Protein AF-A0A8D8FDJ6-F1 (afdb_monomer)

Organism: Culex pipiens (NCBI:txid7175)

Secondary structure (DSSP, 8-state):
--EEEEEEEETTTTEEEEEEEE-SSS-EEEEEE---TT------EEEEE----TTHHHHHHHHHHHHHHHTT-S-GGG--GGGGGGGTTS-HHHHHHHHHHHHHHHHHHHHHHHHHHT-HHHHHHHHHHHHHHHHHTS----HHHHHHHHHHHTSTT------BSSSSEEE-

InterPro domains:
  IPR013750 GHMP kinase, C-terminal domain [PF08544] (112-171)
  IPR036554 GHMP kinase, C-terminal domain superfamily [G3DSA:3.30.70.890] (35-172)
  IPR036554 GHMP kinase, C-terminal domain superfamily [SSF55060] (39-172)

Foldseek 3Di:
DFWDWDWDQDPVVRFIWTWTFDPPVHTDTDTDTQPQVPDDDDKAFLPDDDPPPVPQVVVLVVLQVVLCVLLVHPDLVPDEPVSLVSCVVPDVLSSLSSVLRNVLRVLNVVLVVCSVVVVLLSVQVSQQVNQCSCVPRVVQADDSQVVVQVVQVPDPPRSHHHDDDRGPGTID

Solvent-accessible surface area (backbone atoms only — not comparable to full-atom values): 9531 Å² total; per-residue (Å²): 100,47,46,44,80,43,84,41,76,39,81,89,77,72,44,48,28,39,32,39,37,35,52,75,95,50,88,42,75,45,76,41,75,62,85,48,89,98,60,82,89,76,78,48,69,58,82,40,73,54,77,75,53,86,55,57,68,58,48,53,53,50,40,42,51,51,35,33,54,61,51,72,47,96,48,73,54,78,49,50,82,73,46,53,61,59,40,68,90,52,63,66,68,32,44,28,34,43,50,30,55,47,50,46,33,51,44,39,52,53,34,53,51,23,53,76,70,65,35,56,59,59,30,12,50,42,33,36,52,47,31,51,32,35,44,75,31,54,63,33,55,37,72,63,47,49,50,54,36,58,64,42,62,76,37,90,91,50,54,49,46,31,72,48,84,92,42,41,31,46,30,53

pLDDT: mean 86.66, std 12.51, range [48.91, 98.06]

Structure (mmCIF, N/CA/C/O backbone):
data_AF-A0A8D8FDJ6-F1
#
_entry.id   AF-A0A8D8FDJ6-F1
#
loop_
_atom_site.group_PDB
_atom_site.id
_atom_site.type_symbol
_atom_site.label_atom_id
_atom_site.label_alt_id
_atom_site.label_comp_id
_atom_site.label_asym_id
_atom_site.label_entity_id
_atom_site.label_seq_id
_atom_site.pdbx_PDB_ins_code
_atom_site.Cartn_x
_atom_site.Cartn_y
_atom_site.Cartn_z
_atom_site.occupancy
_atom_site.B_iso_or_equiv
_atom_site.auth_seq_id
_atom_site.auth_comp_id
_atom_site.auth_asym_id
_atom_site.auth_atom_id
_atom_site.pdbx_PDB_model_num
ATOM 1 N N . ASP A 1 1 ? 6.270 14.021 -4.953 1.00 48.91 1 ASP A N 1
ATOM 2 C CA . ASP A 1 1 ? 6.710 13.848 -3.550 1.00 48.91 1 ASP A CA 1
ATOM 3 C C . ASP A 1 1 ? 6.428 12.435 -3.069 1.00 48.91 1 ASP A C 1
ATOM 5 O O . ASP A 1 1 ? 5.448 11.853 -3.489 1.00 48.91 1 ASP A O 1
ATOM 9 N N . PHE A 1 2 ? 7.309 11.849 -2.260 1.00 53.72 2 PHE A N 1
ATOM 10 C CA . PHE A 1 2 ? 7.074 10.561 -1.591 1.00 53.72 2 PHE A CA 1
ATOM 11 C C . PHE A 1 2 ? 6.623 10.879 -0.177 1.00 53.72 2 PHE A C 1
ATOM 13 O O . PHE A 1 2 ? 7.332 11.622 0.519 1.00 53.72 2 PHE A O 1
ATOM 20 N N . GLN A 1 3 ? 5.484 10.326 0.212 1.00 59.66 3 GLN A N 1
ATOM 21 C CA . GLN A 1 3 ? 4.965 10.391 1.565 1.00 59.66 3 GLN A CA 1
ATOM 22 C C . GLN A 1 3 ? 4.945 8.982 2.147 1.00 59.66 3 GLN A C 1
ATOM 24 O O . GLN A 1 3 ? 4.661 8.019 1.443 1.00 59.66 3 GLN A O 1
ATOM 29 N N . LEU A 1 4 ? 5.302 8.870 3.420 1.00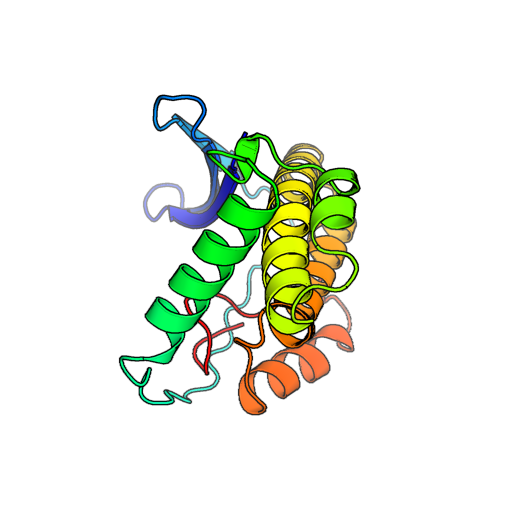 64.81 4 LEU A N 1
ATOM 30 C CA . LEU A 1 4 ? 5.134 7.664 4.218 1.00 64.81 4 LEU A CA 1
ATOM 31 C C . LEU A 1 4 ? 4.207 8.019 5.377 1.00 64.81 4 LEU A C 1
ATOM 33 O O . LEU A 1 4 ? 4.464 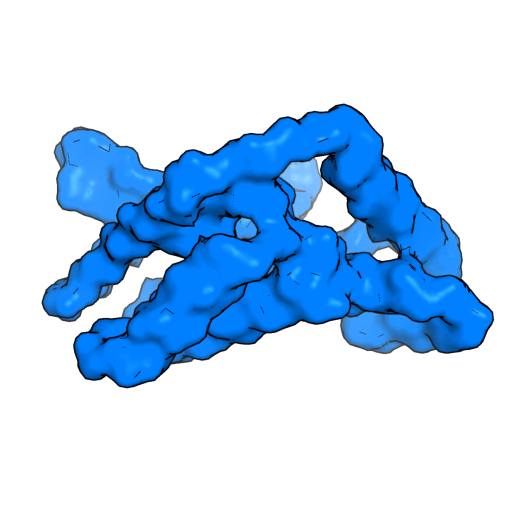9.000 6.074 1.00 64.81 4 LEU A O 1
ATOM 37 N N . ILE A 1 5 ? 3.168 7.220 5.595 1.00 64.38 5 ILE A N 1
ATOM 38 C CA . ILE A 1 5 ? 2.346 7.302 6.800 1.00 64.38 5 ILE A CA 1
ATOM 39 C C . ILE A 1 5 ? 2.909 6.334 7.844 1.00 64.38 5 ILE A C 1
ATOM 41 O O . ILE A 1 5 ? 3.022 5.135 7.596 1.00 64.38 5 ILE A O 1
ATOM 45 N N . LEU A 1 6 ? 3.240 6.853 9.025 1.00 67.69 6 LEU A N 1
ATOM 46 C CA . LEU A 1 6 ? 3.551 6.057 10.210 1.00 67.69 6 LEU A CA 1
ATOM 47 C C . LEU A 1 6 ? 2.592 6.419 11.338 1.00 67.69 6 LEU A C 1
ATOM 49 O O . LEU A 1 6 ? 2.634 7.534 11.860 1.00 67.69 6 LEU A O 1
ATOM 53 N N . ILE A 1 7 ? 1.781 5.462 11.772 1.00 67.88 7 ILE A N 1
ATOM 54 C CA . ILE A 1 7 ? 0.950 5.620 12.966 1.00 67.88 7 ILE A CA 1
ATOM 55 C C . ILE A 1 7 ? 1.839 5.377 14.189 1.00 67.88 7 ILE A C 1
ATOM 57 O O . ILE A 1 7 ? 2.428 4.312 14.343 1.00 67.88 7 ILE A O 1
ATOM 61 N N . ASN A 1 8 ? 1.978 6.385 15.043 1.00 65.56 8 ASN A N 1
ATOM 62 C CA . ASN A 1 8 ? 2.794 6.352 16.250 1.00 65.56 8 ASN A CA 1
ATOM 63 C C . ASN A 1 8 ? 1.924 6.683 17.457 1.00 65.56 8 ASN A C 1
ATOM 65 O O . ASN A 1 8 ? 1.186 7.662 17.435 1.00 65.56 8 ASN A O 1
ATOM 69 N N . TYR A 1 9 ? 2.040 5.918 18.537 1.00 61.25 9 TYR A N 1
ATOM 70 C CA . TYR A 1 9 ? 1.413 6.291 19.800 1.00 61.25 9 TYR A CA 1
ATOM 71 C C . TYR A 1 9 ? 2.338 7.225 20.583 1.00 61.25 9 TYR A C 1
ATOM 73 O O . TYR A 1 9 ? 3.470 6.862 20.909 1.00 61.25 9 TYR A O 1
ATOM 81 N N . ASN A 1 10 ? 1.876 8.433 20.900 1.00 65.31 10 ASN A N 1
ATOM 82 C CA . ASN A 1 10 ? 2.619 9.339 21.766 1.00 65.31 10 ASN A CA 1
ATOM 83 C C . ASN A 1 10 ? 2.231 9.082 23.226 1.00 65.31 10 ASN A C 1
ATOM 85 O O . ASN A 1 10 ? 1.140 9.442 23.665 1.00 65.31 10 ASN A O 1
ATOM 89 N N . LEU A 1 11 ? 3.159 8.501 23.988 1.00 57.03 11 LEU A N 1
ATOM 90 C CA . LEU A 1 11 ? 2.960 8.157 25.399 1.00 57.03 11 LEU A CA 1
ATOM 91 C C . LEU A 1 11 ? 2.654 9.373 26.292 1.00 57.03 11 LEU A C 1
ATOM 93 O O . LEU A 1 11 ? 1.906 9.240 27.256 1.00 57.03 11 LEU A O 1
ATOM 97 N N . GLN A 1 12 ? 3.207 10.551 25.982 1.00 62.81 12 GLN A N 1
ATOM 98 C CA . GLN A 1 12 ? 3.012 11.764 26.786 1.00 62.81 12 GLN A CA 1
ATOM 99 C C . GLN A 1 12 ? 1.637 12.391 26.555 1.00 62.81 12 GLN A C 1
ATOM 101 O O . GLN A 1 12 ? 0.981 12.810 27.504 1.00 62.81 12 GLN A O 1
ATOM 106 N N . LYS A 1 13 ? 1.192 12.436 25.296 1.00 60.50 13 LYS A N 1
ATOM 107 C CA . LYS A 1 13 ? -0.113 12.992 24.911 1.00 60.50 13 LYS A CA 1
ATOM 108 C C . LYS A 1 13 ? -1.252 11.972 24.991 1.00 60.50 13 LYS A C 1
ATOM 110 O O . LYS A 1 13 ? -2.406 12.359 24.871 1.00 60.50 13 LYS A O 1
ATOM 115 N N . LYS A 1 14 ? -0.926 10.691 25.212 1.00 66.19 14 LYS A N 1
ATOM 116 C CA . LYS A 1 14 ? -1.862 9.556 25.254 1.00 66.19 14 LYS A CA 1
ATOM 117 C C . LYS A 1 14 ? -2.786 9.495 24.031 1.00 66.19 14 LYS A C 1
ATOM 119 O O . LYS A 1 14 ? -3.970 9.202 24.154 1.00 66.19 14 LYS A O 1
ATOM 124 N N . CYS A 1 15 ? -2.245 9.784 22.852 1.00 62.72 15 CYS A N 1
ATOM 125 C CA . CYS A 1 15 ? -2.987 9.707 21.599 1.00 62.72 15 CYS A CA 1
ATOM 126 C C . CYS A 1 15 ? -2.107 9.196 20.458 1.00 62.72 15 CYS A C 1
ATOM 128 O O . CYS A 1 15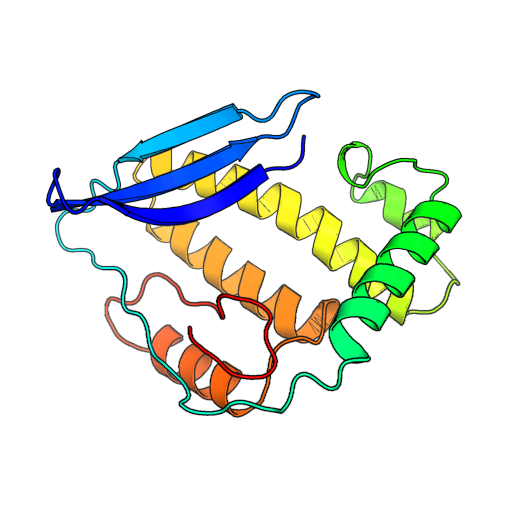 ? -0.872 9.295 20.494 1.00 62.72 15 CYS A O 1
ATOM 130 N N . PHE A 1 16 ? -2.756 8.622 19.447 1.00 70.25 16 PHE A N 1
ATOM 131 C CA . PHE A 1 16 ? -2.096 8.271 18.201 1.00 70.25 16 PHE A CA 1
ATOM 132 C C . PHE A 1 16 ? -1.848 9.537 17.375 1.00 70.25 16 PHE A C 1
ATOM 134 O O . PHE A 1 16 ? -2.687 10.430 17.283 1.00 70.25 16 PHE A O 1
ATOM 141 N N . PHE A 1 17 ? -0.672 9.596 16.767 1.00 66.31 17 PHE A N 1
ATOM 142 C CA . PHE A 1 17 ? -0.318 10.551 15.735 1.00 66.31 17 PHE A CA 1
ATOM 143 C C . PHE A 1 17 ? -0.018 9.789 14.470 1.00 66.31 17 PHE A C 1
ATOM 145 O O . PHE A 1 17 ? 0.725 8.806 14.476 1.00 66.31 17 PHE A O 1
ATOM 152 N N . VAL A 1 18 ? -0.536 10.294 13.368 1.00 71.38 18 VAL A N 1
ATOM 153 C CA . VAL A 1 18 ? -0.121 9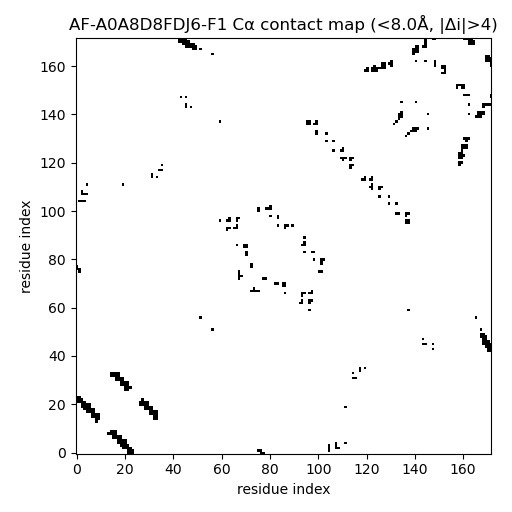.838 12.057 1.00 71.38 18 VAL A CA 1
ATOM 154 C C . VAL A 1 18 ? 0.974 10.785 11.595 1.00 71.38 18 VAL A C 1
ATOM 156 O O . VAL A 1 18 ? 0.743 11.961 11.317 1.00 71.38 18 VAL A O 1
ATOM 159 N N . ASN A 1 19 ? 2.201 10.279 11.589 1.00 71.69 19 ASN A N 1
ATOM 160 C CA . ASN A 1 19 ? 3.344 10.979 11.037 1.00 71.69 19 ASN A CA 1
ATOM 161 C C . ASN A 1 19 ? 3.294 10.820 9.523 1.00 71.69 19 ASN A C 1
ATOM 163 O O . ASN A 1 19 ? 3.515 9.723 9.010 1.00 71.69 19 ASN A O 1
ATOM 167 N N . ILE A 1 20 ? 3.051 11.916 8.815 1.00 66.88 20 ILE A N 1
ATOM 168 C CA . ILE A 1 20 ? 3.318 11.982 7.384 1.00 66.88 20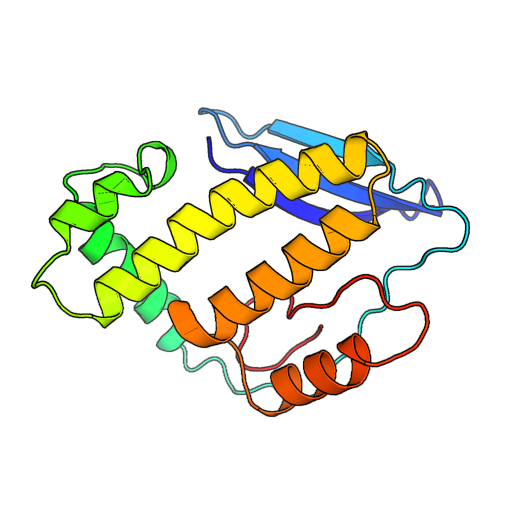 ILE A CA 1
ATOM 169 C C . ILE A 1 20 ? 4.762 12.414 7.230 1.00 66.88 20 ILE A C 1
ATOM 171 O O . ILE A 1 20 ? 5.117 13.568 7.489 1.00 66.88 20 ILE A O 1
ATOM 175 N N . ILE A 1 21 ? 5.599 11.483 6.800 1.00 65.81 21 ILE A N 1
ATOM 176 C CA . ILE A 1 21 ? 6.975 11.780 6.437 1.00 65.81 21 ILE A CA 1
ATOM 177 C C . ILE A 1 21 ? 6.987 12.127 4.960 1.00 65.81 21 ILE A C 1
ATOM 179 O O . ILE A 1 21 ? 6.861 11.254 4.103 1.00 65.81 21 ILE A O 1
ATOM 183 N N . SER A 1 22 ? 7.134 13.412 4.670 1.00 64.00 22 SER A N 1
ATOM 184 C CA . SER A 1 22 ? 7.363 13.898 3.318 1.00 64.00 22 SER A CA 1
ATOM 185 C C . SER A 1 22 ? 8.867 13.996 3.080 1.00 64.00 22 SER A C 1
ATOM 187 O O . SER A 1 22 ? 9.641 14.392 3.949 1.00 64.00 22 SER A O 1
ATOM 189 N N . PHE A 1 23 ? 9.297 13.643 1.874 1.00 64.00 23 PHE A N 1
ATOM 190 C CA . PHE A 1 23 ? 10.713 13.692 1.498 1.00 64.00 23 PHE A CA 1
ATOM 191 C C . PHE A 1 23 ? 10.999 14.641 0.302 1.00 64.00 23 PHE A C 1
ATOM 193 O O . PHE A 1 23 ? 11.617 14.216 -0.682 1.00 64.00 23 PHE A O 1
ATOM 200 N N . PRO A 1 24 ? 10.545 15.908 0.293 1.00 57.12 24 PRO A N 1
ATOM 201 C CA . PRO A 1 24 ? 10.883 16.858 -0.764 1.00 57.12 24 PRO A CA 1
ATOM 202 C C . PRO A 1 24 ? 12.299 17.411 -0.520 1.00 57.12 24 PRO A C 1
ATOM 204 O O . PRO A 1 24 ? 12.474 18.476 0.058 1.00 57.12 24 PRO A O 1
ATOM 207 N N . ARG A 1 25 ? 13.340 16.661 -0.913 1.00 54.47 25 ARG A N 1
ATOM 208 C CA . ARG A 1 25 ? 14.787 16.964 -0.729 1.00 54.47 25 ARG A CA 1
ATOM 209 C C . ARG A 1 25 ? 15.302 17.024 0.722 1.00 54.47 25 ARG A C 1
ATOM 211 O O . ARG A 1 25 ? 16.432 16.609 0.939 1.00 54.47 25 ARG A O 1
ATOM 218 N N . ASN A 1 26 ? 14.481 17.430 1.689 1.00 58.38 26 ASN A N 1
ATOM 219 C CA . ASN A 1 26 ? 14.721 17.337 3.131 1.00 58.38 26 ASN A CA 1
ATOM 220 C C . ASN A 1 26 ? 13.636 16.466 3.782 1.00 58.38 26 ASN A C 1
ATOM 222 O O . ASN 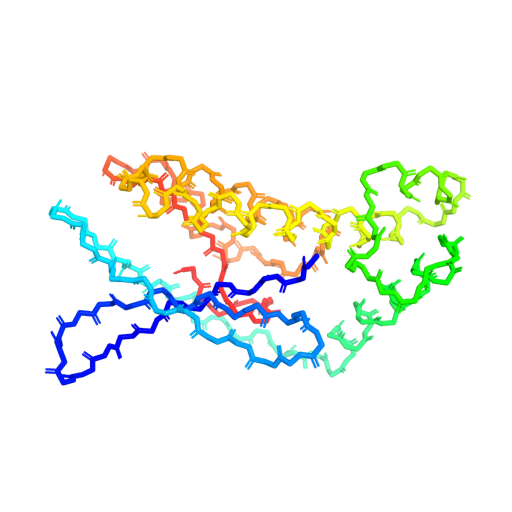A 1 26 ? 12.502 16.428 3.304 1.00 58.38 26 ASN A O 1
ATOM 226 N N . LEU A 1 27 ? 13.984 15.756 4.859 1.00 75.00 27 LEU A N 1
ATOM 227 C CA . LEU A 1 27 ? 13.029 14.966 5.637 1.00 75.00 27 LEU A CA 1
ATOM 228 C C . LEU A 1 27 ? 12.161 15.919 6.462 1.00 75.00 27 LEU A C 1
ATOM 230 O O . LEU A 1 27 ? 12.660 16.580 7.372 1.00 75.00 27 LEU A O 1
ATOM 234 N N . THR A 1 28 ? 10.873 15.996 6.139 1.00 77.25 28 THR A N 1
ATOM 235 C CA . THR A 1 28 ? 9.892 16.743 6.927 1.00 77.25 28 THR A CA 1
ATOM 236 C C . THR A 1 28 ? 8.871 15.776 7.503 1.00 77.25 28 THR A C 1
ATOM 238 O O . THR A 1 28 ? 8.347 14.904 6.811 1.00 77.25 28 THR A O 1
ATOM 241 N N . VAL A 1 29 ? 8.603 15.914 8.799 1.00 79.44 29 VAL A N 1
ATOM 242 C CA . VAL A 1 29 ? 7.601 15.113 9.504 1.00 79.44 29 VAL A CA 1
ATOM 243 C C . VAL A 1 29 ? 6.480 16.045 9.919 1.00 79.44 29 VAL A C 1
ATOM 245 O O . VAL A 1 29 ? 6.707 16.981 10.684 1.00 79.44 29 VAL A O 1
ATOM 248 N N . GLN A 1 30 ? 5.276 15.789 9.420 1.00 81.38 30 GLN A N 1
ATOM 249 C CA . GLN A 1 30 ? 4.067 16.432 9.912 1.00 81.38 30 GLN A CA 1
ATOM 250 C C . GLN A 1 30 ? 3.320 15.445 10.802 1.00 81.38 30 GLN A C 1
ATOM 252 O O . GLN A 1 30 ? 3.008 14.337 10.373 1.00 81.38 30 GLN A O 1
ATOM 257 N N . GLN A 1 31 ? 3.024 15.859 12.031 1.00 82.62 31 GLN A N 1
ATOM 258 C CA . GLN A 1 31 ? 2.158 15.093 12.921 1.00 82.62 31 GLN A CA 1
ATOM 259 C C . GLN A 1 31 ? 0.715 15.518 12.682 1.00 82.62 31 GLN A C 1
ATOM 261 O O . GLN A 1 31 ? 0.389 16.690 12.877 1.00 82.62 31 GLN A O 1
ATOM 266 N N . ILE A 1 32 ? -0.140 14.581 12.284 1.00 83.06 32 ILE A N 1
ATOM 267 C CA . ILE A 1 32 ? -1.587 14.781 12.306 1.00 83.06 32 ILE A CA 1
ATOM 268 C C . ILE A 1 32 ? -2.140 14.073 13.548 1.00 83.06 32 ILE A C 1
ATOM 270 O O . ILE A 1 32 ? -1.894 12.871 13.709 1.00 83.06 32 ILE A O 1
ATOM 274 N N . PRO A 1 33 ? -2.835 14.792 14.447 1.00 82.25 33 PRO A N 1
ATOM 275 C CA . PRO A 1 33 ? -3.565 14.175 15.548 1.00 82.25 33 PRO A CA 1
ATOM 276 C C . PRO A 1 33 ? -4.598 13.172 15.023 1.00 82.25 33 PRO A C 1
ATOM 278 O O . PRO A 1 33 ? -5.359 13.485 14.113 1.00 82.25 33 PRO A O 1
ATOM 281 N N . PHE A 1 34 ? -4.641 11.968 15.593 1.00 82.44 34 PHE A N 1
ATOM 282 C CA . PHE A 1 34 ? -5.713 11.012 15.317 1.00 82.44 34 PHE A CA 1
ATOM 283 C C . PHE A 1 34 ? -6.902 11.307 16.244 1.00 82.44 34 PHE A C 1
ATOM 285 O O . PHE A 1 34 ? -7.074 10.674 17.286 1.00 82.44 34 PHE A O 1
ATOM 292 N N . GLU A 1 35 ? -7.675 12.335 15.899 1.00 83.50 35 GLU A N 1
ATOM 293 C CA . GLU A 1 35 ? -8.869 12.772 16.635 1.00 83.50 35 GLU A CA 1
ATOM 294 C C . GLU A 1 35 ? -10.102 12.022 16.120 1.00 83.50 35 GLU A C 1
ATOM 296 O O . GLU A 1 35 ? -10.896 12.538 15.341 1.00 83.50 35 GLU A O 1
ATOM 301 N N . ALA A 1 36 ? -10.216 10.755 16.517 1.00 80.44 36 ALA A N 1
ATOM 302 C CA . ALA A 1 36 ? -11.215 9.829 15.996 1.00 80.44 36 ALA A CA 1
ATOM 303 C C . ALA A 1 36 ? -12.124 9.331 17.132 1.00 80.44 36 ALA A C 1
ATOM 305 O O . ALA A 1 36 ? -11.938 8.237 17.667 1.00 80.44 36 ALA A O 1
ATOM 306 N N . GLU A 1 37 ? -13.071 10.165 17.567 1.00 85.62 37 GLU A N 1
ATOM 307 C CA . GLU A 1 37 ? -14.000 9.788 18.638 1.00 85.62 37 GLU A CA 1
ATOM 308 C C . GLU A 1 37 ? -14.817 8.550 18.234 1.00 85.62 37 GLU A C 1
ATOM 310 O O . GLU A 1 37 ? -15.366 8.475 17.138 1.00 85.62 37 GLU A O 1
ATOM 315 N N . GLY A 1 38 ? -14.856 7.542 19.111 1.00 87.94 38 GLY A N 1
ATOM 316 C CA . GLY A 1 38 ? -15.524 6.267 18.834 1.00 87.94 38 GLY A CA 1
ATOM 317 C C . GLY A 1 38 ? -14.749 5.306 17.923 1.00 87.94 38 GLY A C 1
ATOM 318 O O . GLY A 1 38 ? -15.240 4.209 17.665 1.00 87.94 38 GLY A O 1
ATOM 319 N N . LEU A 1 39 ? -13.541 5.667 17.477 1.00 90.19 39 LEU A N 1
ATOM 320 C CA . LEU A 1 39 ? -12.688 4.825 16.638 1.00 90.19 39 LEU A CA 1
ATOM 321 C C . LEU A 1 39 ? -11.386 4.447 17.351 1.00 90.19 39 LEU A C 1
ATOM 323 O O . LEU A 1 39 ? -10.867 5.165 18.207 1.00 90.19 39 LEU A O 1
ATOM 327 N N . ALA A 1 40 ? -10.835 3.297 16.970 1.00 88.19 40 ALA A N 1
ATOM 328 C CA . ALA A 1 40 ? -9.572 2.792 17.487 1.00 88.19 40 ALA A CA 1
ATOM 329 C C . ALA A 1 40 ? -8.751 2.141 16.371 1.00 88.19 40 ALA A C 1
ATOM 331 O O . ALA A 1 40 ? -9.297 1.614 15.404 1.00 88.19 40 ALA A O 1
ATOM 332 N N . VAL A 1 41 ? -7.429 2.143 16.543 1.00 88.50 41 VAL A N 1
ATOM 333 C CA . VAL A 1 41 ? -6.514 1.349 15.719 1.00 88.50 41 VAL A CA 1
ATOM 334 C C . VAL A 1 41 ? -6.268 0.029 16.440 1.00 88.50 41 VAL A C 1
ATOM 336 O O . VAL A 1 41 ? -5.683 0.012 17.524 1.00 88.50 41 VAL A O 1
ATOM 339 N N . LEU A 1 42 ? -6.726 -1.071 15.848 1.00 90.44 42 LEU A N 1
ATOM 340 C CA . LEU A 1 42 ? -6.459 -2.422 16.330 1.00 90.44 42 LEU A CA 1
ATOM 341 C C . LEU A 1 42 ? -5.254 -2.992 15.582 1.00 90.44 42 LEU A C 1
ATOM 343 O O . LEU A 1 42 ? -5.192 -2.885 14.364 1.00 90.44 42 LEU A O 1
ATOM 347 N N . ILE A 1 43 ? -4.319 -3.598 16.314 1.00 91.44 43 ILE A N 1
ATOM 348 C CA . ILE A 1 43 ? -3.180 -4.315 15.735 1.00 91.44 43 ILE A CA 1
ATOM 349 C C . ILE A 1 43 ? -3.381 -5.802 16.007 1.00 91.44 43 ILE A C 1
ATOM 351 O O . ILE A 1 43 ? -3.374 -6.226 17.167 1.00 91.44 43 ILE A O 1
ATOM 355 N N . CYS A 1 44 ? -3.516 -6.593 14.950 1.00 90.62 44 CYS A N 1
ATOM 356 C CA . CYS A 1 44 ? -3.661 -8.043 15.027 1.00 90.62 44 CYS A CA 1
ATOM 357 C C . CYS A 1 44 ? -2.377 -8.708 14.539 1.00 90.62 44 CYS A C 1
ATOM 359 O O . CYS A 1 44 ? -2.028 -8.636 13.365 1.00 90.62 44 CYS A O 1
ATOM 361 N N . ASN A 1 45 ? -1.658 -9.367 15.445 1.00 92.25 45 ASN A N 1
ATOM 362 C CA . ASN A 1 45 ? -0.453 -10.111 15.097 1.00 92.25 45 ASN A CA 1
ATOM 363 C C . ASN A 1 45 ? -0.829 -11.520 14.621 1.00 92.25 45 ASN A C 1
ATOM 365 O O . ASN A 1 45 ? -1.400 -12.293 15.389 1.00 92.25 45 ASN A O 1
ATOM 369 N N . SER A 1 46 ? -0.447 -11.872 13.392 1.00 91.06 46 SER A N 1
ATOM 370 C CA . SER A 1 46 ? -0.586 -13.234 12.850 1.00 91.06 46 SER A CA 1
ATOM 371 C C . SER A 1 46 ? 0.165 -14.280 13.675 1.00 91.06 46 SER A C 1
ATOM 373 O O . SER A 1 46 ? -0.112 -15.469 13.561 1.00 91.06 46 SER A O 1
ATOM 375 N N . ASN A 1 47 ? 1.130 -13.848 14.498 1.00 90.94 47 ASN A N 1
ATOM 376 C CA . ASN A 1 47 ? 2.107 -14.684 15.196 1.00 90.94 47 ASN A CA 1
ATOM 377 C C . ASN A 1 47 ? 2.960 -15.548 14.258 1.00 90.94 47 ASN A C 1
ATOM 379 O O . ASN A 1 47 ? 3.765 -16.353 14.728 1.00 90.94 47 ASN A O 1
ATOM 383 N N . VAL A 1 48 ? 2.854 -15.331 12.946 1.00 86.00 48 VAL A N 1
ATOM 384 C CA . VAL A 1 48 ? 3.701 -15.956 11.947 1.00 86.00 48 VAL A CA 1
ATOM 385 C C . VAL A 1 48 ? 4.853 -15.021 11.639 1.00 86.00 48 VAL A C 1
ATOM 387 O O . VAL A 1 48 ? 4.694 -13.842 11.310 1.00 86.00 48 VAL A O 1
ATOM 390 N N . LYS A 1 49 ? 6.048 -15.581 11.770 1.00 71.94 49 LYS A N 1
ATOM 391 C CA . LYS A 1 49 ? 7.268 -15.020 11.221 1.00 71.94 49 LYS A CA 1
ATOM 392 C C . LYS A 1 49 ? 7.731 -16.022 10.187 1.00 71.94 49 LYS A C 1
ATOM 394 O O . LYS A 1 49 ? 8.370 -17.008 10.551 1.00 71.94 49 LYS A O 1
ATOM 399 N N . HIS A 1 50 ? 7.408 -15.796 8.919 1.00 69.38 50 HIS A N 1
ATOM 400 C CA . HIS A 1 50 ? 8.252 -16.410 7.911 1.00 69.38 50 HIS A CA 1
ATOM 401 C C . HIS A 1 50 ? 9.637 -15.810 8.124 1.00 69.38 50 HIS A C 1
ATOM 403 O O . HIS A 1 50 ? 9.764 -14.599 8.340 1.00 69.38 50 HIS A O 1
ATOM 409 N N . GLU A 1 51 ? 10.677 -16.645 8.156 1.00 60.12 51 GLU A N 1
ATOM 410 C CA . GLU A 1 51 ? 12.020 -16.106 8.016 1.00 60.12 51 GLU A CA 1
ATOM 411 C C . GLU A 1 51 ? 11.966 -15.239 6.765 1.00 60.12 51 GLU A C 1
ATOM 413 O O . GLU A 1 51 ? 11.660 -15.741 5.681 1.00 60.12 51 GLU A O 1
ATOM 418 N N . LEU A 1 52 ? 12.162 -13.925 6.930 1.00 57.53 52 LEU A N 1
ATOM 419 C CA . LEU A 1 52 ? 12.493 -13.053 5.819 1.00 57.53 52 LEU A CA 1
ATOM 420 C C . LEU A 1 52 ? 13.737 -13.698 5.238 1.00 57.53 52 LEU A C 1
ATOM 422 O O . LEU A 1 52 ? 14.841 -13.457 5.733 1.00 57.53 52 LEU A O 1
ATOM 426 N N . SER A 1 53 ? 13.559 -14.584 4.254 1.00 53.38 53 SER A N 1
ATOM 427 C CA . SER A 1 53 ? 14.679 -15.086 3.497 1.00 53.38 53 SER A CA 1
ATOM 428 C C . SER A 1 53 ? 15.362 -13.805 3.056 1.00 53.38 53 SER A C 1
ATOM 430 O O . SER A 1 53 ? 14.728 -12.877 2.539 1.00 53.38 53 SER A O 1
ATOM 432 N N . SER A 1 54 ? 16.630 -13.663 3.418 1.00 61.00 54 SER A N 1
ATOM 433 C CA . SER A 1 54 ? 17.378 -12.419 3.242 1.00 61.00 54 SER A CA 1
ATOM 434 C C . SER A 1 54 ? 17.376 -11.936 1.782 1.00 61.00 54 SER A C 1
ATOM 436 O O . SER A 1 54 ? 17.822 -10.829 1.504 1.00 61.00 54 SER A O 1
ATOM 438 N N . SER A 1 55 ? 16.838 -12.742 0.863 1.00 73.38 55 SER A N 1
ATOM 439 C CA . SER A 1 55 ? 16.535 -12.491 -0.537 1.00 73.38 55 SER A CA 1
ATOM 440 C C . SER A 1 55 ? 15.259 -11.698 -0.855 1.00 73.38 55 SER A C 1
ATOM 442 O O . SER A 1 55 ? 15.322 -10.927 -1.810 1.00 73.38 55 SER A O 1
ATOM 444 N N . GLU A 1 56 ? 14.128 -11.815 -0.142 1.00 86.31 56 GLU A N 1
ATOM 445 C CA . GLU A 1 56 ? 12.851 -11.262 -0.659 1.00 86.31 56 GLU A CA 1
ATOM 446 C C . GLU A 1 56 ? 12.828 -9.730 -0.709 1.00 86.31 56 GLU A C 1
ATOM 448 O O . GLU A 1 56 ? 12.535 -9.132 -1.749 1.00 86.31 56 GLU A O 1
ATOM 453 N N . TYR A 1 57 ? 13.182 -9.066 0.394 1.00 85.44 57 TYR A N 1
ATOM 454 C CA . TYR A 1 57 ? 13.193 -7.602 0.438 1.00 85.44 57 TYR A CA 1
ATOM 455 C C . TYR A 1 57 ? 14.227 -7.000 -0.537 1.00 85.44 57 TYR A C 1
ATOM 457 O O . TYR A 1 57 ? 13.872 -6.101 -1.312 1.00 85.44 57 TYR A O 1
ATOM 465 N N . PRO A 1 58 ? 15.485 -7.495 -0.604 1.00 90.38 58 PRO A N 1
ATOM 466 C CA . PRO A 1 58 ? 16.425 -7.066 -1.639 1.00 90.38 58 PRO A CA 1
ATOM 467 C C . PRO A 1 58 ? 15.947 -7.349 -3.065 1.00 90.38 58 PRO A C 1
ATOM 469 O O . PRO A 1 58 ? 16.188 -6.523 -3.948 1.00 90.38 58 PRO A O 1
ATOM 472 N N . LEU A 1 59 ? 15.241 -8.460 -3.298 1.00 93.50 59 LEU A N 1
ATOM 473 C CA . LEU A 1 59 ? 14.662 -8.782 -4.600 1.00 93.50 59 LEU A CA 1
ATOM 474 C C . LEU A 1 59 ? 13.612 -7.745 -5.011 1.00 93.50 59 LEU A C 1
ATOM 476 O O . LEU A 1 59 ? 13.714 -7.198 -6.110 1.00 93.50 59 LEU A O 1
ATOM 480 N N . ARG A 1 60 ? 12.664 -7.396 -4.127 1.00 94.19 60 ARG A N 1
ATOM 481 C CA . ARG A 1 60 ? 11.665 -6.343 -4.404 1.00 94.19 60 ARG A CA 1
ATOM 482 C C . ARG A 1 60 ? 12.336 -5.004 -4.691 1.00 94.19 60 ARG A C 1
ATOM 484 O O . ARG A 1 60 ? 12.003 -4.338 -5.670 1.00 94.19 60 ARG A O 1
ATOM 491 N N . ARG A 1 61 ? 13.355 -4.633 -3.908 1.00 93.00 61 ARG A N 1
ATOM 492 C CA . ARG A 1 61 ? 14.139 -3.412 -4.150 1.00 93.00 61 ARG A CA 1
ATOM 493 C C . ARG A 1 61 ? 14.808 -3.424 -5.528 1.00 93.00 61 ARG A C 1
ATOM 495 O O . ARG A 1 61 ? 14.746 -2.415 -6.229 1.00 93.00 61 ARG A O 1
ATOM 502 N N . LYS A 1 62 ? 15.423 -4.542 -5.921 1.00 95.94 62 LYS A N 1
ATOM 503 C CA . LYS A 1 62 ? 16.067 -4.706 -7.232 1.00 95.94 62 LYS A CA 1
ATOM 504 C C . LYS A 1 62 ? 15.053 -4.587 -8.372 1.00 95.94 62 LYS A C 1
ATOM 506 O O . LYS A 1 62 ? 15.307 -3.848 -9.317 1.00 95.94 62 LYS A O 1
ATOM 511 N N . GLN A 1 63 ? 13.896 -5.238 -8.254 1.00 97.12 63 GLN A N 1
ATOM 512 C CA . GLN A 1 63 ? 12.810 -5.152 -9.237 1.00 97.12 63 GLN A CA 1
ATOM 513 C C . GLN A 1 63 ? 12.315 -3.708 -9.395 1.00 97.12 63 GLN A C 1
ATOM 515 O O . GLN A 1 63 ? 12.237 -3.196 -10.510 1.00 97.12 63 GLN A O 1
ATOM 520 N N . CYS A 1 64 ? 12.082 -2.996 -8.287 1.00 96.62 64 CYS A N 1
ATOM 521 C CA . CYS A 1 64 ? 11.702 -1.584 -8.333 1.00 96.62 64 CYS A CA 1
ATOM 522 C C . CYS A 1 64 ? 12.772 -0.712 -9.006 1.00 96.62 64 CYS A C 1
ATOM 524 O O . CYS A 1 64 ? 12.426 0.202 -9.751 1.00 96.62 64 CYS A O 1
ATOM 526 N N . GLN A 1 65 ? 14.060 -0.975 -8.766 1.00 96.12 65 GLN A N 1
ATOM 527 C CA . GLN A 1 65 ? 15.160 -0.251 -9.414 1.00 96.12 65 GLN A CA 1
ATOM 528 C C . GLN A 1 65 ? 15.230 -0.530 -10.919 1.00 96.12 65 GLN A C 1
ATOM 530 O O . GLN A 1 65 ? 15.418 0.402 -11.695 1.00 96.12 65 GLN A O 1
ATOM 535 N N . GLN A 1 66 ? 15.044 -1.783 -11.335 1.00 97.50 66 GLN A N 1
ATOM 536 C CA . GLN A 1 66 ? 15.011 -2.160 -12.750 1.00 97.50 66 GLN A CA 1
ATOM 537 C C . GLN A 1 66 ? 13.842 -1.492 -13.478 1.00 97.50 66 GLN A C 1
ATOM 539 O O . GLN A 1 66 ? 14.041 -0.888 -14.528 1.00 97.50 66 GLN A O 1
ATOM 544 N N . ALA A 1 67 ? 12.642 -1.522 -12.895 1.00 97.50 67 ALA A N 1
ATOM 545 C CA . ALA A 1 67 ? 11.486 -0.847 -13.473 1.00 97.50 67 ALA A CA 1
ATOM 546 C C . ALA A 1 67 ? 11.709 0.673 -13.588 1.00 97.50 67 ALA A C 1
ATOM 548 O O . ALA A 1 67 ? 11.378 1.278 -14.603 1.00 97.50 67 ALA A O 1
ATOM 549 N N . LEU A 1 68 ? 12.349 1.290 -12.590 1.00 96.25 68 LEU A N 1
ATOM 550 C CA . LEU A 1 68 ? 12.686 2.713 -12.612 1.00 96.25 68 LEU A CA 1
ATOM 551 C C . LEU A 1 68 ? 13.666 3.070 -13.746 1.00 96.25 68 LEU A C 1
ATOM 553 O O . LEU A 1 68 ? 13.484 4.089 -14.411 1.00 96.25 68 LEU A O 1
ATOM 557 N N . GLN A 1 69 ? 14.663 2.211 -13.993 1.00 96.38 69 GLN A N 1
ATOM 558 C CA . GLN A 1 69 ? 15.604 2.358 -15.109 1.00 96.38 69 GLN A CA 1
ATOM 559 C C . GLN A 1 69 ? 14.904 2.249 -16.466 1.00 96.38 69 GLN A C 1
ATOM 561 O O . GLN A 1 69 ? 15.150 3.083 -17.334 1.00 96.38 69 GLN A O 1
ATOM 566 N N . LEU A 1 70 ? 14.012 1.268 -16.639 1.00 97.06 70 LEU A N 1
ATOM 567 C CA . LEU A 1 70 ? 13.244 1.091 -17.878 1.00 97.06 70 LEU A CA 1
ATOM 568 C C . LEU A 1 70 ? 12.308 2.274 -18.157 1.00 97.06 70 LEU A C 1
ATOM 570 O O . LEU A 1 70 ? 12.172 2.692 -19.301 1.00 97.06 70 LEU A O 1
ATOM 574 N N . MET A 1 71 ? 11.720 2.862 -17.112 1.00 97.25 71 MET A N 1
ATOM 575 C CA . MET A 1 71 ? 10.927 4.091 -17.229 1.00 97.25 71 MET A CA 1
ATOM 576 C C . MET A 1 71 ? 11.779 5.348 -17.488 1.00 97.25 71 MET A C 1
ATOM 578 O O . MET A 1 71 ? 11.220 6.416 -17.729 1.00 97.25 71 MET A O 1
ATOM 582 N N . GLY A 1 72 ? 13.114 5.259 -17.421 1.00 96.69 72 GLY A N 1
ATOM 583 C CA . GLY A 1 72 ? 14.018 6.397 -17.613 1.00 96.69 72 GLY A CA 1
ATOM 584 C C . GLY A 1 72 ? 13.978 7.429 -16.480 1.00 96.69 72 GLY A C 1
ATOM 585 O O . GLY A 1 72 ? 14.319 8.592 -16.694 1.00 96.69 72 GLY A O 1
ATOM 586 N N . LEU A 1 73 ? 13.553 7.030 -15.279 1.00 94.94 73 LEU A N 1
ATOM 587 C CA . LEU A 1 73 ? 13.362 7.923 -14.135 1.00 94.94 73 LEU A CA 1
ATOM 588 C C . LEU A 1 73 ? 14.493 7.781 -13.113 1.00 94.94 73 LEU A C 1
ATOM 590 O O . LEU A 1 73 ? 15.123 6.733 -12.984 1.00 94.94 73 LEU A O 1
ATOM 594 N N . LYS A 1 74 ? 14.738 8.836 -12.329 1.00 90.31 74 LYS A N 1
ATOM 595 C CA . LYS A 1 74 ? 15.703 8.785 -11.212 1.00 90.31 74 LYS A CA 1
ATOM 596 C C . LYS A 1 74 ? 15.043 8.429 -9.888 1.00 90.31 74 LYS A C 1
ATOM 598 O O . LYS A 1 74 ? 15.711 7.969 -8.962 1.00 90.31 74 LYS A O 1
ATOM 603 N N . SER A 1 75 ? 13.738 8.657 -9.776 1.00 89.75 75 SER A N 1
ATOM 604 C CA . SER A 1 75 ? 12.967 8.388 -8.568 1.00 89.75 75 SER A CA 1
ATOM 605 C C . SER A 1 75 ? 11.496 8.149 -8.888 1.00 89.75 75 SER A C 1
ATOM 607 O O . SER A 1 75 ? 10.930 8.828 -9.738 1.00 89.75 75 SER A O 1
ATOM 609 N N . TYR A 1 76 ? 10.841 7.269 -8.126 1.00 91.00 76 TYR A N 1
ATOM 610 C CA . TYR A 1 76 ? 9.383 7.092 -8.181 1.00 91.00 76 TYR A CA 1
ATOM 611 C C . TYR A 1 76 ? 8.598 8.360 -7.812 1.00 91.00 76 TYR A C 1
ATOM 613 O O . TYR A 1 76 ? 7.411 8.446 -8.091 1.00 91.00 76 TYR A O 1
ATOM 621 N N . ARG A 1 77 ? 9.255 9.378 -7.241 1.00 84.00 77 ARG A N 1
ATOM 622 C CA . ARG A 1 77 ? 8.663 10.709 -7.012 1.00 84.00 77 ARG A CA 1
ATOM 623 C C . ARG A 1 77 ? 8.248 11.424 -8.293 1.00 84.00 77 ARG A C 1
ATOM 625 O O . ARG A 1 77 ? 7.399 12.303 -8.225 1.00 84.00 77 ARG A O 1
ATOM 632 N N . GLU A 1 78 ? 8.924 11.112 -9.393 1.00 87.44 78 GLU A N 1
ATOM 633 C CA . GLU A 1 78 ? 8.701 11.690 -10.722 1.00 87.44 78 GLU A CA 1
ATOM 634 C C . GLU A 1 78 ? 7.761 10.805 -11.553 1.00 87.44 78 GLU A C 1
ATOM 636 O O . GLU A 1 78 ? 7.344 11.189 -12.643 1.00 87.44 78 GLU A O 1
ATOM 641 N N . ALA A 1 79 ? 7.445 9.607 -11.050 1.00 91.94 79 ALA A N 1
ATOM 642 C CA . ALA A 1 79 ? 6.631 8.640 -11.753 1.00 91.94 79 ALA A CA 1
ATOM 643 C C . ALA A 1 79 ? 5.145 8.991 -11.637 1.00 91.94 79 ALA A C 1
ATOM 645 O O . ALA A 1 79 ? 4.653 9.416 -10.594 1.00 91.94 79 ALA A O 1
ATOM 646 N N . THR A 1 80 ? 4.425 8.762 -12.726 1.00 93.50 80 THR A N 1
ATOM 647 C CA . THR A 1 80 ? 2.965 8.864 -12.801 1.00 93.50 80 THR A CA 1
ATOM 648 C C . THR A 1 80 ? 2.412 7.554 -13.345 1.00 93.50 80 THR A C 1
ATOM 650 O O . THR A 1 80 ? 3.169 6.728 -13.851 1.00 93.50 80 THR A O 1
ATOM 653 N N . GLU A 1 81 ? 1.095 7.354 -13.316 1.00 92.94 81 GLU A N 1
ATOM 654 C CA . GLU A 1 81 ? 0.482 6.167 -13.934 1.00 92.94 81 GLU A CA 1
ATOM 655 C C . GLU A 1 81 ? 0.857 6.031 -15.426 1.00 92.94 81 GLU A C 1
ATOM 657 O O . GLU A 1 81 ? 1.079 4.923 -15.902 1.00 92.94 81 GLU A O 1
ATOM 662 N N . ARG A 1 82 ? 1.062 7.151 -16.142 1.00 95.88 82 ARG A N 1
ATOM 663 C CA . ARG A 1 82 ? 1.548 7.150 -17.537 1.00 95.88 82 ARG A CA 1
ATOM 664 C C . ARG A 1 82 ? 2.975 6.622 -17.681 1.00 95.88 82 ARG A C 1
ATOM 666 O O . ARG A 1 82 ? 3.325 6.099 -18.730 1.00 95.88 82 ARG A O 1
ATOM 673 N N . SER A 1 83 ? 3.807 6.725 -16.644 1.00 96.19 83 SER A N 1
ATOM 674 C CA . SER A 1 83 ? 5.170 6.176 -16.669 1.00 96.19 83 SER A CA 1
ATOM 675 C C . SER A 1 83 ? 5.171 4.654 -16.847 1.00 96.19 83 SER A C 1
ATOM 677 O O . SER A 1 83 ? 6.121 4.115 -17.410 1.00 96.19 83 SER A O 1
ATOM 679 N N . LEU A 1 84 ? 4.091 3.965 -16.452 1.00 96.50 84 LEU A N 1
ATOM 680 C CA . LEU A 1 84 ? 3.927 2.522 -16.655 1.00 96.50 84 LEU A CA 1
ATOM 681 C C . LEU A 1 84 ? 3.859 2.132 -18.138 1.00 96.50 84 LEU A C 1
ATOM 683 O O . LEU A 1 84 ? 4.151 0.985 -18.471 1.00 96.50 84 LEU A O 1
ATOM 687 N N . ASP A 1 85 ? 3.539 3.068 -19.039 1.00 96.25 85 ASP A N 1
ATOM 688 C CA . ASP A 1 85 ? 3.526 2.806 -20.480 1.00 96.25 85 ASP A CA 1
ATOM 689 C C . ASP A 1 85 ? 4.902 2.371 -20.996 1.00 96.25 85 ASP A C 1
ATOM 691 O O . ASP A 1 85 ? 4.979 1.537 -21.895 1.00 96.25 85 ASP A O 1
ATOM 695 N N . ALA A 1 86 ? 5.986 2.860 -20.384 1.00 96.06 86 ALA A N 1
ATOM 696 C CA . ALA A 1 86 ? 7.354 2.459 -20.716 1.00 96.06 86 ALA A CA 1
ATOM 697 C C . ALA A 1 86 ? 7.679 1.003 -20.321 1.00 96.06 86 ALA A C 1
ATOM 699 O O . ALA A 1 86 ? 8.687 0.456 -20.760 1.00 96.06 86 ALA A O 1
ATOM 700 N N . LEU A 1 87 ? 6.831 0.367 -19.505 1.00 96.06 87 LEU A N 1
ATOM 701 C CA . LEU A 1 87 ? 6.949 -1.038 -19.107 1.00 96.06 87 LEU A CA 1
ATOM 702 C C . LEU A 1 87 ? 6.028 -1.959 -19.924 1.00 96.06 87 LEU A C 1
ATOM 704 O O . LEU A 1 87 ? 6.014 -3.168 -19.693 1.00 96.06 87 LEU A O 1
ATOM 708 N N . LYS A 1 88 ? 5.260 -1.430 -20.890 1.00 91.38 88 LYS A N 1
ATOM 709 C CA . LYS A 1 88 ? 4.440 -2.254 -21.790 1.00 91.38 88 LYS A CA 1
ATOM 710 C C . LYS A 1 88 ? 5.344 -3.187 -22.602 1.00 91.38 88 LYS A C 1
ATOM 712 O O . LYS A 1 88 ? 6.190 -2.733 -23.362 1.00 91.38 88 LYS A O 1
ATOM 717 N N . GLY A 1 89 ? 5.151 -4.496 -22.437 1.00 90.12 89 GLY A N 1
ATOM 718 C CA . GLY A 1 89 ? 5.972 -5.530 -23.081 1.00 90.12 89 GLY A CA 1
ATOM 719 C C . GLY A 1 89 ? 7.254 -5.902 -22.326 1.00 90.12 89 GLY A C 1
ATOM 720 O O . GLY A 1 89 ? 7.982 -6.778 -22.784 1.00 90.12 89 GLY A O 1
ATOM 721 N N . ALA A 1 90 ? 7.526 -5.274 -21.177 1.00 93.12 90 ALA A N 1
ATOM 722 C CA . ALA A 1 90 ? 8.537 -5.747 -20.238 1.00 93.12 90 ALA A CA 1
ATOM 723 C C . ALA A 1 90 ? 8.007 -6.932 -19.406 1.00 93.12 90 ALA A C 1
ATOM 725 O O . ALA A 1 90 ? 6.854 -7.343 -19.535 1.00 93.12 90 ALA A O 1
ATOM 726 N N . ASP A 1 91 ? 8.860 -7.464 -18.528 1.00 95.25 91 ASP A N 1
ATOM 727 C CA . ASP A 1 91 ? 8.475 -8.463 -17.529 1.00 95.25 91 ASP A CA 1
ATOM 728 C C . ASP A 1 91 ? 7.310 -7.944 -16.661 1.00 95.25 91 ASP A C 1
ATOM 730 O O . ASP A 1 91 ? 7.382 -6.857 -16.073 1.00 95.25 91 ASP A O 1
ATOM 734 N N . GLU A 1 92 ? 6.237 -8.734 -16.578 1.00 96.62 92 GLU A N 1
ATOM 735 C CA . GLU A 1 92 ? 5.021 -8.413 -15.827 1.00 96.62 92 GLU A CA 1
ATOM 736 C C . GLU A 1 92 ? 5.317 -8.118 -14.351 1.00 96.62 92 GLU A C 1
ATOM 738 O O . GLU A 1 92 ? 4.683 -7.247 -13.751 1.00 96.62 92 GLU A O 1
ATOM 743 N N . VAL A 1 93 ? 6.321 -8.777 -13.767 1.00 97.62 93 VAL A N 1
ATOM 744 C CA . VAL A 1 93 ? 6.731 -8.544 -12.380 1.00 97.62 93 VAL A CA 1
ATOM 745 C C . VAL A 1 93 ? 7.184 -7.098 -12.193 1.00 97.62 93 VAL A C 1
ATOM 747 O O . VAL A 1 93 ? 6.791 -6.448 -11.226 1.00 97.62 93 VAL A O 1
ATOM 750 N N . LEU A 1 94 ? 7.960 -6.548 -13.131 1.00 97.69 94 LEU A N 1
ATOM 751 C CA . LEU A 1 94 ? 8.437 -5.164 -13.054 1.00 97.69 94 LEU A CA 1
ATOM 752 C C . LEU A 1 94 ? 7.282 -4.165 -13.147 1.00 97.69 94 LEU A C 1
ATOM 754 O O . LEU A 1 94 ? 7.257 -3.188 -12.394 1.00 97.69 94 LEU A O 1
ATOM 758 N N . LEU A 1 95 ? 6.310 -4.439 -14.021 1.00 97.56 95 LEU A N 1
ATOM 759 C CA . LEU A 1 95 ? 5.091 -3.643 -14.136 1.00 97.56 95 LEU A CA 1
ATOM 760 C C . LEU A 1 95 ? 4.302 -3.651 -12.821 1.00 97.56 95 LEU A C 1
ATOM 762 O O . LEU A 1 95 ? 3.919 -2.583 -12.342 1.00 97.56 95 LEU A O 1
ATOM 766 N N . LYS A 1 96 ? 4.105 -4.826 -12.209 1.00 97.94 96 LYS A N 1
ATOM 767 C CA . LYS A 1 96 ? 3.409 -4.975 -10.921 1.00 97.94 96 LYS A CA 1
ATOM 768 C C . LYS A 1 96 ? 4.111 -4.206 -9.803 1.00 97.94 96 LYS A C 1
ATOM 770 O O . LYS A 1 96 ? 3.479 -3.383 -9.141 1.00 97.94 96 LYS A O 1
ATOM 775 N N . ARG A 1 97 ? 5.433 -4.368 -9.643 1.00 97.62 97 ARG A N 1
ATOM 776 C CA . ARG A 1 97 ? 6.192 -3.640 -8.607 1.00 97.62 97 ARG A CA 1
ATOM 777 C C . ARG A 1 97 ? 6.123 -2.126 -8.800 1.00 97.62 97 ARG A C 1
ATOM 779 O O . ARG A 1 97 ? 5.896 -1.403 -7.832 1.00 97.62 97 ARG A O 1
ATOM 786 N N . ALA A 1 98 ? 6.277 -1.642 -10.033 1.00 97.31 98 ALA A N 1
ATOM 787 C CA . ALA A 1 98 ? 6.175 -0.214 -10.323 1.00 97.31 98 ALA A CA 1
ATOM 788 C C . ALA A 1 98 ? 4.762 0.326 -10.071 1.00 97.31 98 ALA A C 1
ATOM 790 O O . ALA A 1 98 ? 4.617 1.379 -9.450 1.00 97.31 98 ALA A O 1
ATOM 791 N N . ARG A 1 99 ? 3.722 -0.404 -10.498 1.00 97.56 99 ARG A N 1
ATOM 792 C CA . ARG A 1 99 ? 2.319 -0.034 -10.276 1.00 97.56 99 ARG A CA 1
ATOM 793 C C . ARG A 1 99 ? 1.997 0.064 -8.791 1.00 97.56 99 ARG A C 1
ATOM 795 O O . ARG A 1 99 ? 1.411 1.068 -8.385 1.00 97.56 99 ARG A O 1
ATOM 802 N N . HIS A 1 100 ? 2.431 -0.905 -7.982 1.00 97.31 100 HIS A N 1
ATOM 803 C CA . HIS A 1 100 ? 2.287 -0.823 -6.530 1.00 97.31 100 HIS A CA 1
ATOM 804 C C . HIS A 1 100 ? 2.905 0.468 -5.992 1.00 97.31 100 HIS A C 1
ATOM 806 O O . HIS A 1 100 ? 2.205 1.258 -5.373 1.00 97.31 100 HIS A O 1
ATOM 812 N N . VAL A 1 101 ? 4.189 0.723 -6.272 1.00 95.81 101 VAL A N 1
ATOM 813 C CA . VAL A 1 101 ? 4.900 1.878 -5.700 1.00 95.81 101 VAL A CA 1
ATOM 814 C C . 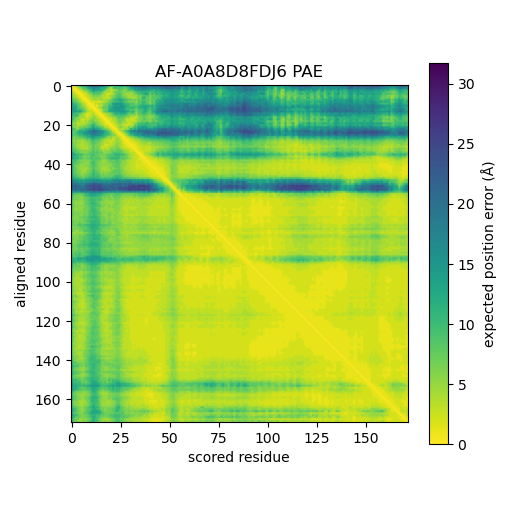VAL A 1 101 ? 4.260 3.203 -6.120 1.00 95.81 101 VAL A C 1
ATOM 816 O O . VAL A 1 101 ? 4.052 4.071 -5.277 1.00 95.81 101 VAL A O 1
ATOM 819 N N . ILE A 1 102 ? 3.917 3.367 -7.401 1.00 95.00 102 ILE A N 1
ATOM 820 C CA . ILE A 1 102 ? 3.303 4.602 -7.917 1.00 95.00 102 ILE A CA 1
ATOM 821 C C . ILE A 1 102 ? 1.936 4.836 -7.271 1.00 95.00 102 ILE A C 1
ATOM 823 O O . ILE A 1 102 ? 1.650 5.937 -6.798 1.00 95.00 102 ILE A O 1
ATOM 827 N N . THR A 1 103 ? 1.097 3.801 -7.223 1.00 95.81 103 THR A N 1
ATOM 828 C CA . THR A 1 103 ? -0.257 3.929 -6.675 1.00 95.81 103 THR A CA 1
ATOM 829 C C . THR A 1 103 ? -0.263 4.023 -5.148 1.00 95.81 103 THR A C 1
ATOM 831 O O . THR A 1 103 ? -1.103 4.727 -4.599 1.00 95.81 103 THR A O 1
ATOM 834 N N . GLU A 1 104 ? 0.693 3.408 -4.447 1.00 95.00 104 GLU A N 1
ATOM 835 C CA . GLU A 1 104 ? 0.827 3.503 -2.987 1.00 95.00 104 GLU A CA 1
ATOM 836 C C . GLU A 1 104 ? 1.281 4.898 -2.546 1.00 95.00 104 GLU A C 1
ATOM 838 O O . GLU A 1 104 ? 0.788 5.408 -1.541 1.00 95.00 104 GLU A O 1
ATOM 843 N N . ILE A 1 105 ? 2.161 5.557 -3.313 1.00 90.50 105 ILE A N 1
ATOM 844 C CA . ILE A 1 105 ? 2.536 6.959 -3.064 1.00 90.50 105 ILE A CA 1
ATOM 845 C C . ILE A 1 105 ? 1.294 7.852 -3.123 1.00 90.50 105 ILE A C 1
ATOM 847 O O . ILE A 1 105 ? 1.068 8.643 -2.210 1.00 90.50 105 ILE A O 1
ATOM 851 N N . LYS A 1 106 ? 0.475 7.689 -4.168 1.00 91.38 106 LYS A N 1
ATOM 852 C CA . LYS A 1 106 ? -0.777 8.434 -4.346 1.00 91.38 106 LYS A CA 1
ATOM 853 C C . LYS A 1 106 ? -1.763 8.160 -3.205 1.00 91.38 106 LYS A C 1
ATOM 855 O O . LYS A 1 106 ? -2.174 9.105 -2.537 1.00 91.38 106 LYS A O 1
ATOM 860 N N . ARG A 1 107 ? -2.038 6.883 -2.905 1.00 94.25 107 ARG A N 1
ATOM 861 C CA . ARG A 1 107 ? -2.916 6.472 -1.792 1.00 94.25 107 ARG A CA 1
ATOM 862 C C . ARG A 1 107 ? -2.455 7.022 -0.449 1.00 94.25 107 ARG A C 1
ATOM 864 O O . ARG A 1 107 ? -3.275 7.355 0.394 1.00 94.25 107 ARG A O 1
ATOM 871 N N . THR A 1 108 ? -1.144 7.120 -0.235 1.00 90.56 108 THR A N 1
ATOM 872 C CA . THR A 1 108 ? -0.591 7.663 1.010 1.00 90.56 108 THR A CA 1
ATOM 873 C C . THR A 1 108 ? -0.894 9.153 1.154 1.00 90.56 108 THR A C 1
ATOM 875 O O . THR A 1 108 ? -1.226 9.602 2.248 1.00 90.56 108 THR A O 1
ATOM 878 N N . THR A 1 109 ? -0.822 9.921 0.065 1.00 89.44 109 THR A N 1
ATOM 879 C CA . THR A 1 109 ? -1.236 11.331 0.066 1.00 89.44 109 THR A CA 1
ATOM 880 C C . THR A 1 109 ? -2.744 11.476 0.258 1.00 89.44 109 THR A C 1
ATOM 882 O O . THR A 1 109 ? -3.174 12.272 1.086 1.00 89.44 109 THR A O 1
ATOM 885 N N . GLU A 1 110 ? -3.543 10.655 -0.417 1.00 92.81 110 GLU A N 1
ATOM 886 C CA . GLU A 1 110 ? -5.004 10.659 -0.267 1.00 92.81 110 GLU A CA 1
ATOM 887 C C . GLU A 1 110 ? -5.429 10.293 1.167 1.00 92.81 110 GLU A C 1
ATOM 889 O O . GLU A 1 110 ? -6.273 10.965 1.751 1.00 92.81 110 GLU A O 1
ATOM 894 N N . ALA A 1 111 ? -4.784 9.304 1.793 1.00 91.31 111 ALA A N 1
ATOM 895 C CA . ALA A 1 111 ? -5.087 8.891 3.166 1.00 91.31 111 ALA A CA 1
ATOM 896 C C . ALA A 1 111 ? -4.687 9.961 4.190 1.00 91.31 111 ALA A C 1
ATOM 898 O O . ALA A 1 111 ? -5.351 10.146 5.209 1.00 91.31 111 ALA A O 1
ATOM 899 N N . ALA A 1 112 ? -3.601 10.683 3.914 1.00 88.12 112 ALA A N 1
ATOM 900 C CA . ALA A 1 112 ? -3.191 11.843 4.684 1.00 88.12 112 ALA A CA 1
ATOM 901 C C . ALA A 1 112 ? -4.239 12.964 4.628 1.00 88.12 112 ALA A C 1
ATOM 903 O O . ALA A 1 112 ? -4.546 13.565 5.657 1.00 88.12 112 ALA A O 1
ATOM 904 N N . ASP A 1 113 ? -4.782 13.245 3.447 1.00 91.25 113 ASP A N 1
ATOM 905 C CA . ASP A 1 113 ? -5.815 14.263 3.260 1.00 91.25 113 ASP A CA 1
ATOM 906 C C . ASP A 1 113 ? -7.145 13.845 3.897 1.00 91.25 113 ASP A C 1
ATOM 908 O O . ASP A 1 113 ? -7.738 14.644 4.623 1.00 91.25 113 ASP A O 1
ATOM 912 N N . ALA A 1 114 ? -7.548 12.580 3.738 1.00 92.88 114 ALA A N 1
ATOM 913 C CA . ALA A 1 114 ? -8.718 12.002 4.398 1.00 92.88 114 ALA A CA 1
ATOM 914 C C . ALA A 1 114 ? -8.623 12.133 5.926 1.00 92.88 114 ALA A C 1
ATOM 916 O O . ALA A 1 114 ? -9.545 12.629 6.571 1.00 92.88 114 ALA A O 1
ATOM 917 N N . LEU A 1 115 ? -7.463 11.809 6.508 1.00 89.75 115 LEU A N 1
ATOM 918 C CA . LEU A 1 115 ? -7.235 11.979 7.940 1.00 89.75 115 LEU A CA 1
ATOM 919 C C . LEU A 1 115 ? -7.346 13.444 8.386 1.00 89.75 115 LEU A C 1
ATOM 921 O O . LEU A 1 115 ? -7.948 13.715 9.421 1.00 89.75 115 LEU A O 1
ATOM 925 N N . ARG A 1 116 ? -6.786 14.401 7.629 1.00 89.00 116 ARG A N 1
ATOM 926 C CA . ARG A 1 116 ? -6.918 15.837 7.957 1.00 89.00 116 ARG A CA 1
ATOM 927 C C . ARG A 1 116 ? -8.368 16.311 7.899 1.00 89.00 116 ARG A C 1
ATOM 929 O O . ARG A 1 116 ? -8.725 17.225 8.635 1.00 89.00 116 ARG A O 1
ATOM 936 N N . ALA A 1 117 ? -9.168 15.719 7.019 1.00 93.06 117 ALA A N 1
ATOM 937 C CA . ALA A 1 117 ? -10.585 16.019 6.873 1.00 93.06 117 ALA A CA 1
ATOM 938 C C . ALA A 1 117 ? -11.478 15.284 7.893 1.00 93.06 117 ALA A C 1
ATOM 940 O O . ALA A 1 117 ? -12.667 15.582 7.963 1.00 93.06 117 ALA A O 1
ATOM 941 N N . GLY A 1 118 ? -10.932 14.339 8.670 1.00 92.62 118 GLY A N 1
ATOM 942 C CA . GLY A 1 118 ? -11.719 13.455 9.536 1.00 92.62 118 GLY A CA 1
ATOM 943 C C . GLY A 1 118 ? -12.537 12.407 8.768 1.00 92.62 118 GLY A C 1
ATOM 944 O O . GLY A 1 118 ? -13.459 11.819 9.328 1.00 92.62 118 GLY A O 1
ATOM 945 N N . ASP A 1 119 ? -12.218 12.163 7.493 1.00 95.56 119 ASP A N 1
ATOM 946 C CA . ASP A 1 119 ? -12.882 11.169 6.647 1.00 95.56 119 ASP A CA 1
ATOM 947 C C . ASP A 1 119 ? -12.260 9.780 6.862 1.00 95.56 119 ASP A C 1
ATOM 949 O O . ASP A 1 119 ? -11.424 9.286 6.097 1.00 95.56 119 ASP A O 1
ATOM 953 N N . PHE A 1 120 ? -12.635 9.153 7.975 1.00 92.94 120 PHE A N 1
ATOM 954 C CA . PHE A 1 120 ? -12.112 7.841 8.351 1.00 92.94 120 PHE A CA 1
ATOM 955 C C . PHE A 1 120 ? -12.664 6.699 7.488 1.00 92.94 120 PHE A C 1
ATOM 957 O O . PHE A 1 120 ? -12.018 5.654 7.387 1.00 92.94 120 PHE A O 1
ATOM 964 N N . GLU A 1 121 ? -13.818 6.883 6.840 1.00 95.06 121 GLU A N 1
ATOM 965 C CA . GLU A 1 121 ? -14.343 5.908 5.881 1.00 95.06 121 GLU A CA 1
ATOM 966 C C . GLU A 1 121 ? -13.462 5.844 4.634 1.00 95.06 121 GLU A C 1
ATOM 968 O O . GLU A 1 121 ? -13.094 4.753 4.192 1.00 95.06 121 GLU A O 1
ATOM 973 N N . GLU A 1 122 ? -13.078 6.996 4.082 1.00 96.38 122 GLU A N 1
ATOM 974 C CA . GLU A 1 122 ? -12.160 7.046 2.946 1.00 96.38 122 GLU A CA 1
ATOM 975 C C . GLU A 1 122 ? -10.770 6.537 3.328 1.00 96.38 122 GLU A C 1
ATOM 977 O O . GLU A 1 122 ? -10.187 5.720 2.611 1.00 96.38 122 GLU A O 1
ATOM 982 N N . MET A 1 123 ? -10.265 6.915 4.507 1.00 93.44 123 MET A N 1
ATOM 983 C CA . MET A 1 123 ? -9.007 6.370 5.023 1.00 93.44 123 MET A CA 1
ATOM 984 C C . MET A 1 123 ? -9.045 4.833 5.099 1.00 93.44 123 MET A C 1
ATOM 986 O O . MET A 1 123 ? -8.088 4.170 4.692 1.00 93.44 123 MET A O 1
ATOM 990 N N . GLY A 1 124 ? -10.155 4.258 5.566 1.00 93.94 124 GLY A N 1
ATOM 991 C CA . GLY A 1 124 ? -10.364 2.815 5.631 1.00 93.94 124 GLY A CA 1
ATOM 992 C C . GLY A 1 124 ? -10.380 2.133 4.256 1.00 93.94 124 GLY A C 1
ATOM 993 O O . GLY A 1 124 ? -9.685 1.130 4.053 1.00 93.94 124 GLY A O 1
ATOM 994 N N . LYS A 1 125 ? -11.072 2.716 3.268 1.00 96.38 125 LYS A N 1
ATOM 995 C CA . LYS A 1 125 ? -11.060 2.233 1.871 1.00 96.38 125 LYS A CA 1
ATOM 996 C C . LYS A 1 125 ? -9.652 2.253 1.278 1.00 96.38 125 LYS A C 1
ATOM 998 O O . LYS A 1 125 ? -9.237 1.284 0.638 1.00 96.38 125 LYS A O 1
ATOM 1003 N N . LEU A 1 126 ? -8.889 3.316 1.531 1.00 96.62 126 LEU A N 1
ATOM 1004 C CA . LEU A 1 126 ? -7.504 3.450 1.076 1.00 96.62 126 LEU A CA 1
ATOM 1005 C C . LEU A 1 126 ? -6.573 2.427 1.745 1.00 96.62 126 LEU A C 1
ATOM 1007 O O . LEU A 1 126 ? -5.683 1.892 1.079 1.00 96.62 126 LEU A O 1
ATOM 1011 N N . MET A 1 127 ? -6.797 2.093 3.023 1.00 94.50 127 MET A N 1
ATOM 1012 C CA . MET A 1 127 ? -6.086 1.000 3.702 1.00 94.50 127 MET A CA 1
ATOM 1013 C C . MET A 1 127 ? -6.362 -0.347 3.026 1.00 94.50 127 MET A C 1
ATOM 1015 O O . MET A 1 127 ? -5.413 -1.041 2.661 1.00 94.50 127 MET A O 1
ATOM 1019 N N . ALA A 1 128 ? -7.628 -0.685 2.774 1.00 95.75 128 ALA A N 1
ATOM 1020 C CA . ALA A 1 128 ? -7.989 -1.931 2.096 1.00 95.75 128 ALA A CA 1
ATOM 1021 C C . ALA A 1 128 ? -7.401 -2.007 0.671 1.00 95.75 128 ALA A C 1
ATOM 1023 O O . ALA A 1 128 ? -6.847 -3.031 0.267 1.00 95.75 128 ALA A O 1
ATOM 1024 N N . ALA A 1 129 ? -7.439 -0.901 -0.081 1.00 97.19 129 ALA A N 1
ATOM 1025 C CA . ALA A 1 129 ? -6.826 -0.812 -1.406 1.00 97.19 129 ALA A CA 1
ATOM 1026 C C . ALA A 1 129 ? -5.294 -0.977 -1.363 1.00 97.19 129 ALA A C 1
ATOM 1028 O O . ALA A 1 129 ? -4.714 -1.635 -2.231 1.00 97.19 129 ALA A O 1
ATOM 1029 N N . SER A 1 130 ? -4.636 -0.418 -0.343 1.00 96.75 130 SER A N 1
ATOM 1030 C CA . SER A 1 130 ? -3.206 -0.620 -0.093 1.00 96.75 130 SER A CA 1
ATOM 1031 C C . SER A 1 130 ? -2.886 -2.093 0.175 1.00 96.75 130 SER A C 1
ATOM 1033 O O . SER A 1 130 ? -1.958 -2.628 -0.435 1.00 96.75 130 SER A O 1
ATOM 1035 N N . HIS A 1 131 ? -3.683 -2.784 0.997 1.00 96.56 131 HIS A N 1
ATOM 1036 C CA . HIS A 1 131 ? -3.501 -4.215 1.248 1.00 96.56 131 HIS A CA 1
ATOM 1037 C C . HIS A 1 131 ? -3.612 -5.054 -0.024 1.00 96.56 131 HIS A C 1
ATOM 1039 O O . HIS A 1 131 ? -2.701 -5.826 -0.316 1.00 96.56 131 HIS A O 1
ATOM 1045 N N . ASN A 1 132 ? -4.666 -4.847 -0.819 1.00 97.44 132 ASN A N 1
ATOM 1046 C CA . ASN A 1 132 ? -4.834 -5.553 -2.092 1.00 97.44 132 ASN A CA 1
ATOM 1047 C C . ASN A 1 132 ? -3.627 -5.330 -3.013 1.00 97.44 132 ASN A C 1
ATOM 1049 O O . ASN A 1 132 ? -3.107 -6.269 -3.602 1.00 97.44 132 ASN A O 1
ATOM 1053 N N . SER A 1 133 ? -3.104 -4.102 -3.078 1.00 98.06 133 SER A N 1
ATOM 1054 C CA . SER A 1 133 ? -1.900 -3.815 -3.861 1.00 98.06 133 SER A CA 1
ATOM 1055 C C . SER A 1 133 ? -0.646 -4.505 -3.299 1.00 98.06 133 SER A C 1
ATOM 1057 O O . SER A 1 133 ? 0.185 -4.982 -4.067 1.00 98.06 133 SER A O 1
ATOM 1059 N N . LEU A 1 134 ? -0.489 -4.605 -1.978 1.00 96.88 134 LEU A N 1
ATOM 1060 C CA . LEU A 1 134 ? 0.631 -5.329 -1.360 1.00 96.88 134 LEU A CA 1
ATOM 1061 C C . LEU A 1 134 ? 0.560 -6.837 -1.595 1.00 96.88 134 LEU A C 1
ATOM 1063 O O . LEU A 1 134 ? 1.603 -7.468 -1.778 1.00 96.88 134 LEU A O 1
ATOM 1067 N N . ARG A 1 135 ? -0.647 -7.402 -1.605 1.00 97.19 135 ARG A N 1
ATOM 1068 C CA . ARG A 1 135 ? -0.896 -8.814 -1.896 1.00 97.19 135 ARG A CA 1
ATOM 1069 C C . ARG A 1 135 ? -0.678 -9.122 -3.376 1.00 97.19 135 ARG A C 1
ATOM 1071 O O . ARG A 1 135 ? 0.129 -9.985 -3.697 1.00 97.19 135 ARG A O 1
ATOM 1078 N N . ASP A 1 136 ? -1.322 -8.368 -4.263 1.00 97.88 136 ASP A N 1
ATOM 1079 C CA . ASP A 1 136 ? -1.456 -8.735 -5.679 1.00 97.88 136 ASP A CA 1
ATOM 1080 C C . ASP A 1 136 ? -0.343 -8.144 -6.564 1.00 97.88 136 ASP A C 1
ATOM 1082 O O . ASP A 1 136 ? 0.144 -8.802 -7.485 1.00 97.88 136 ASP A O 1
ATOM 1086 N N . ASP A 1 137 ? 0.083 -6.905 -6.291 1.00 97.75 137 ASP A N 1
ATOM 1087 C CA . ASP A 1 137 ? 1.086 -6.197 -7.099 1.00 97.75 137 ASP A CA 1
ATOM 1088 C C . ASP A 1 137 ? 2.482 -6.222 -6.486 1.00 97.75 137 ASP A C 1
ATOM 1090 O O . ASP A 1 137 ? 3.477 -6.208 -7.213 1.00 97.75 137 ASP A O 1
ATOM 1094 N N . PHE A 1 138 ? 2.597 -6.211 -5.159 1.00 97.12 138 PHE A N 1
ATOM 1095 C CA . PHE A 1 138 ? 3.901 -6.250 -4.496 1.00 97.12 138 PHE A CA 1
ATOM 1096 C C . PHE A 1 138 ? 4.291 -7.650 -4.025 1.00 97.12 138 PHE A C 1
ATOM 1098 O O . PHE A 1 138 ? 5.486 -7.933 -3.901 1.00 97.12 138 PHE A O 1
ATOM 1105 N N . GLU A 1 139 ? 3.303 -8.528 -3.845 1.00 95.94 139 GLU A N 1
ATOM 1106 C CA . GLU A 1 139 ? 3.461 -9.918 -3.414 1.00 95.94 139 GLU A CA 1
ATOM 1107 C C . GLU A 1 139 ? 4.326 -10.019 -2.152 1.00 95.94 139 GLU A C 1
ATOM 1109 O O . GLU A 1 139 ? 5.359 -10.694 -2.132 1.00 95.94 139 GLU A O 1
ATOM 1114 N N . VAL A 1 140 ? 3.940 -9.259 -1.123 1.00 94.12 140 VAL A N 1
ATOM 1115 C CA . VAL A 1 140 ? 4.574 -9.273 0.209 1.00 94.12 140 VAL A CA 1
ATOM 1116 C C . VAL A 1 140 ? 3.610 -9.671 1.327 1.00 94.12 140 VAL A C 1
ATOM 1118 O O . VAL A 1 140 ? 4.009 -9.697 2.488 1.00 94.12 140 VAL A O 1
ATOM 1121 N N . SER A 1 141 ? 2.351 -9.971 1.008 1.00 93.94 141 SER A N 1
ATOM 1122 C CA . SER A 1 141 ? 1.436 -10.570 1.981 1.00 93.94 141 SER A CA 1
ATOM 1123 C C . SER A 1 141 ? 1.716 -12.070 2.156 1.00 93.94 141 SER A C 1
ATOM 1125 O O . SER A 1 141 ? 2.610 -12.634 1.522 1.00 93.94 141 SER A O 1
ATOM 1127 N N . CYS A 1 142 ? 0.965 -12.719 3.038 1.00 93.00 142 CYS A N 1
ATOM 1128 C CA . CYS A 1 142 ? 0.938 -14.168 3.187 1.00 93.00 142 CYS A CA 1
ATOM 1129 C C . CYS A 1 142 ? -0.460 -14.624 3.606 1.00 93.00 142 CYS A C 1
ATOM 1131 O O . CYS A 1 142 ? -1.289 -13.817 4.028 1.00 93.00 142 CYS A O 1
ATOM 1133 N N . HIS A 1 143 ? -0.694 -15.931 3.524 1.00 94.44 143 HIS A N 1
ATOM 1134 C CA . HIS A 1 143 ? -1.998 -16.533 3.777 1.00 94.44 143 HIS A CA 1
ATOM 1135 C C . HIS A 1 143 ? -2.603 -16.127 5.130 1.00 94.44 143 HIS A C 1
ATOM 1137 O O . HIS A 1 143 ? -3.777 -15.779 5.210 1.00 94.44 143 HIS A O 1
ATOM 1143 N N . GLU A 1 144 ? -1.805 -16.132 6.194 1.00 94.00 144 GLU A N 1
ATOM 1144 C CA . GLU A 1 144 ? -2.263 -15.831 7.549 1.00 94.00 144 GLU A CA 1
ATOM 1145 C C . GLU A 1 144 ? -2.647 -14.361 7.715 1.00 94.00 144 GLU A C 1
ATOM 1147 O O . GLU A 1 144 ? -3.620 -14.044 8.394 1.00 94.00 144 GLU A O 1
ATOM 1152 N N . VAL A 1 145 ? -1.903 -13.460 7.072 1.00 93.94 145 VAL A N 1
ATOM 1153 C CA . VAL A 1 145 ? -2.200 -12.024 7.065 1.00 93.94 145 VAL A CA 1
ATOM 1154 C C . VAL A 1 145 ? -3.446 -11.737 6.229 1.00 93.94 145 VAL A C 1
ATOM 1156 O O . VAL A 1 145 ? -4.300 -10.971 6.671 1.00 93.94 145 VAL A O 1
ATOM 1159 N N . ASP A 1 146 ? -3.588 -12.385 5.073 1.00 95.19 146 ASP A N 1
ATOM 1160 C CA . ASP A 1 146 ? -4.764 -12.240 4.211 1.00 95.19 146 ASP A CA 1
ATOM 1161 C C . ASP A 1 146 ? -6.037 -12.721 4.927 1.00 95.19 146 ASP A C 1
ATOM 1163 O O . ASP A 1 146 ? -7.043 -12.016 4.912 1.00 95.19 146 ASP A O 1
ATOM 1167 N N . ILE A 1 147 ? -5.978 -13.843 5.662 1.00 94.25 147 ILE A N 1
ATOM 1168 C CA . ILE A 1 147 ? -7.096 -14.312 6.503 1.00 94.25 147 ILE A CA 1
ATOM 1169 C C . ILE A 1 147 ? -7.487 -13.264 7.550 1.00 94.25 147 ILE A C 1
ATOM 1171 O O . ILE A 1 147 ? -8.676 -13.012 7.751 1.00 94.25 147 ILE A O 1
ATOM 1175 N N . LEU A 1 148 ? -6.513 -12.660 8.242 1.00 94.12 148 LEU A N 1
ATOM 1176 C CA . LEU A 1 148 ? -6.799 -11.629 9.244 1.00 94.12 148 LEU A CA 1
ATOM 1177 C C . LEU A 1 148 ? -7.479 -10.408 8.616 1.00 94.12 148 LEU A C 1
ATOM 1179 O O .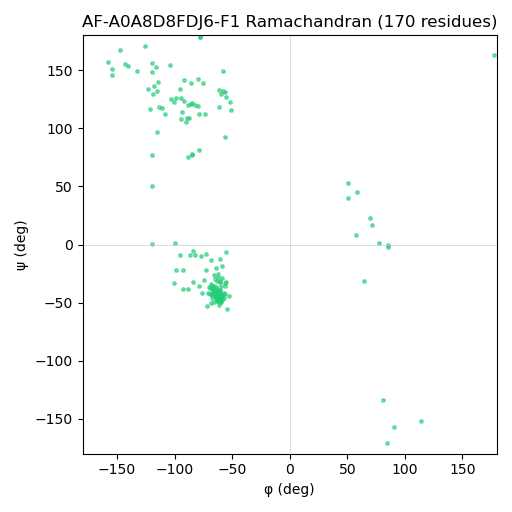 LEU A 1 148 ? -8.426 -9.865 9.193 1.00 94.12 148 LEU A O 1
ATOM 1183 N N . VAL A 1 149 ? -7.034 -9.989 7.430 1.00 94.69 149 VAL A N 1
ATOM 1184 C CA . VAL A 1 149 ? -7.660 -8.877 6.709 1.00 94.69 149 VAL A CA 1
ATOM 1185 C C . VAL A 1 149 ? -9.080 -9.241 6.275 1.00 94.69 149 VAL A C 1
ATOM 1187 O O . VAL A 1 149 ? -10.014 -8.493 6.559 1.00 94.69 149 VAL A O 1
ATOM 1190 N N . GLU A 1 150 ? -9.282 -10.395 5.647 1.00 93.44 150 GLU A N 1
ATOM 1191 C CA . GLU A 1 150 ? -10.603 -10.834 5.183 1.00 93.44 150 GLU A CA 1
ATOM 1192 C C . GLU A 1 150 ? -11.603 -10.984 6.337 1.00 93.44 150 GLU A C 1
ATOM 1194 O O . GLU A 1 150 ? -12.739 -10.515 6.241 1.00 93.44 150 GLU A O 1
ATOM 1199 N N . ALA A 1 151 ? -11.171 -11.562 7.461 1.00 91.31 151 ALA A N 1
ATOM 1200 C CA . ALA A 1 151 ? -12.007 -11.730 8.647 1.00 91.31 151 ALA A CA 1
ATOM 1201 C C . ALA A 1 151 ? -12.417 -10.392 9.283 1.00 91.31 151 ALA A C 1
ATOM 1203 O O . ALA A 1 151 ? -13.481 -10.305 9.898 1.00 91.31 151 ALA A O 1
ATOM 1204 N N . THR A 1 152 ? -11.589 -9.352 9.147 1.00 90.81 152 THR A N 1
ATOM 1205 C CA . THR A 1 152 ? -11.865 -8.030 9.725 1.00 90.81 152 THR A CA 1
ATOM 1206 C C . THR A 1 152 ? -12.676 -7.134 8.793 1.00 90.81 152 THR A C 1
ATOM 1208 O O . THR A 1 152 ? -13.584 -6.463 9.275 1.00 90.81 152 THR A O 1
ATOM 1211 N N . LEU A 1 153 ? -12.448 -7.157 7.473 1.00 87.06 153 LEU A N 1
ATOM 1212 C CA . LEU A 1 153 ? -13.203 -6.330 6.512 1.00 87.06 153 LEU A CA 1
ATOM 1213 C C . LEU A 1 153 ? -14.716 -6.592 6.529 1.00 87.06 153 LEU A C 1
ATOM 1215 O O . LEU A 1 153 ? -15.491 -5.690 6.226 1.00 87.06 153 LEU A O 1
ATOM 1219 N N . GLY A 1 154 ? -15.146 -7.808 6.871 1.00 79.38 154 GLY A N 1
ATOM 1220 C CA . GLY A 1 154 ? -16.566 -8.163 6.966 1.00 79.38 154 GLY A CA 1
ATOM 1221 C C . GLY A 1 154 ? -17.234 -7.813 8.301 1.00 79.38 154 GLY A C 1
ATOM 1222 O O . GLY A 1 154 ? -18.441 -8.015 8.444 1.00 79.38 154 GLY A O 1
ATOM 1223 N N . ALA A 1 155 ? -16.480 -7.338 9.295 1.00 89.25 155 ALA A N 1
ATOM 1224 C CA . ALA A 1 155 ? -16.995 -7.140 10.643 1.00 89.25 155 ALA A CA 1
ATOM 1225 C C . ALA A 1 155 ? -17.689 -5.768 10.808 1.00 89.25 155 ALA A C 1
ATOM 1227 O O . ALA A 1 155 ? -17.170 -4.749 10.344 1.00 89.25 155 ALA A O 1
ATOM 1228 N N . PRO A 1 156 ? -18.837 -5.697 11.513 1.00 91.88 156 PRO A N 1
ATOM 1229 C CA . PRO A 1 156 ? -19.505 -4.429 11.793 1.00 91.88 156 PRO A CA 1
ATOM 1230 C C . PRO A 1 156 ? -18.589 -3.433 12.516 1.00 91.88 156 PRO A C 1
ATOM 1232 O O . PRO A 1 156 ? -17.970 -3.769 13.524 1.00 91.88 156 PRO A O 1
ATOM 1235 N N . GLY A 1 157 ? -18.538 -2.196 12.018 1.00 91.69 157 GLY A N 1
ATOM 1236 C CA . GLY A 1 157 ? -17.737 -1.114 12.603 1.00 91.69 157 GLY A CA 1
ATOM 1237 C C . GLY A 1 157 ? -16.273 -1.070 12.151 1.00 91.69 157 GLY A C 1
ATOM 1238 O O . GLY A 1 157 ? -15.559 -0.149 12.541 1.00 91.69 157 GLY A O 1
ATOM 1239 N N . VAL A 1 158 ? -15.817 -2.009 11.315 1.00 94.94 158 VAL A N 1
ATOM 1240 C CA . VAL A 1 158 ? -14.482 -1.937 10.705 1.00 94.94 158 VAL A CA 1
ATOM 1241 C C . VAL A 1 158 ? -14.525 -1.028 9.480 1.00 94.94 158 VAL A C 1
ATOM 1243 O O . VAL A 1 158 ? -15.248 -1.291 8.524 1.00 94.94 158 VAL A O 1
ATOM 1246 N N . LEU A 1 159 ? -13.728 0.043 9.507 1.00 95.00 159 LEU A N 1
ATOM 1247 C CA . LEU A 1 159 ? -13.627 0.991 8.390 1.00 95.00 159 LEU A CA 1
ATOM 1248 C C . LEU A 1 159 ? -12.643 0.521 7.313 1.00 95.00 159 LEU A C 1
ATOM 1250 O O . LEU A 1 159 ? -12.820 0.795 6.130 1.00 95.00 159 LEU A O 1
ATOM 1254 N N . GLY A 1 160 ? -11.594 -0.190 7.722 1.00 94.50 160 GLY A N 1
ATOM 1255 C CA . GLY A 1 160 ? -10.575 -0.723 6.834 1.00 94.50 160 GLY A CA 1
ATOM 1256 C C . GLY A 1 160 ? -9.480 -1.439 7.606 1.00 94.50 160 GLY A C 1
ATOM 1257 O O . GLY A 1 160 ? -9.334 -1.277 8.816 1.00 94.50 160 GLY A O 1
ATOM 1258 N N . THR A 1 161 ? -8.707 -2.244 6.893 1.00 94.56 161 THR A N 1
ATOM 1259 C CA . THR A 1 161 ? -7.611 -3.032 7.456 1.00 94.56 161 THR A CA 1
ATOM 1260 C C . THR A 1 161 ? -6.580 -3.313 6.374 1.00 94.56 161 THR A C 1
ATOM 1262 O O . THR A 1 161 ? -6.891 -3.327 5.179 1.00 94.56 161 THR A O 1
ATOM 1265 N N . ARG A 1 162 ? -5.328 -3.469 6.791 1.00 95.38 162 ARG A N 1
ATOM 1266 C CA . ARG A 1 162 ? -4.215 -3.813 5.916 1.00 95.38 162 ARG A CA 1
ATOM 1267 C C . ARG A 1 162 ? -3.098 -4.430 6.716 1.00 95.38 162 ARG A C 1
ATOM 1269 O O . ARG A 1 162 ? -2.919 -4.096 7.873 1.00 95.38 162 ARG A O 1
ATOM 1276 N N . MET A 1 163 ? -2.258 -5.203 6.047 1.00 93.56 163 MET A N 1
ATOM 1277 C CA . MET A 1 163 ? -0.949 -5.541 6.592 1.00 93.56 163 MET A CA 1
ATOM 1278 C C . MET A 1 163 ? -0.102 -4.289 6.892 1.00 93.56 163 MET A C 1
ATOM 1280 O O . MET A 1 163 ? -0.163 -3.285 6.166 1.00 93.56 163 MET A O 1
ATOM 1284 N N . THR A 1 164 ? 0.751 -4.388 7.909 1.00 90.88 164 THR A N 1
ATOM 1285 C CA . THR A 1 164 ? 1.736 -3.369 8.283 1.00 90.88 164 THR A CA 1
ATOM 1286 C C . THR A 1 164 ? 3.121 -3.982 8.512 1.00 90.88 164 THR A C 1
ATOM 1288 O O . THR A 1 164 ? 3.264 -5.131 8.929 1.00 90.88 164 THR A O 1
ATOM 1291 N N . GLY A 1 165 ? 4.172 -3.211 8.229 1.00 86.56 165 GLY A N 1
ATOM 1292 C CA . GLY A 1 165 ? 5.561 -3.671 8.286 1.00 86.56 165 GLY A CA 1
ATOM 1293 C C . GLY A 1 165 ? 6.073 -4.253 6.963 1.00 86.56 165 GLY A C 1
ATOM 1294 O O . GLY A 1 165 ? 5.601 -3.897 5.887 1.00 86.56 165 GLY A O 1
ATOM 1295 N N . GLY A 1 166 ? 7.101 -5.103 7.044 1.00 83.44 166 GLY A N 1
ATOM 1296 C CA . GLY A 1 166 ? 7.824 -5.624 5.873 1.00 83.44 166 GLY A CA 1
ATOM 1297 C C . GLY A 1 166 ? 7.112 -6.734 5.093 1.00 83.44 166 GLY A C 1
ATOM 1298 O O . GLY A 1 166 ? 7.577 -7.080 4.008 1.00 83.44 166 GLY A O 1
ATOM 1299 N N . GLY A 1 167 ? 6.013 -7.273 5.628 1.00 86.25 167 GLY A N 1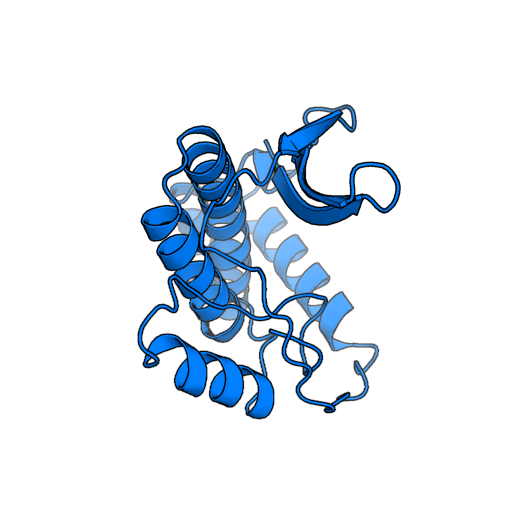
ATOM 1300 C CA . GLY A 1 167 ? 5.292 -8.402 5.045 1.00 86.25 167 GLY A CA 1
ATOM 1301 C C . GLY A 1 167 ? 5.831 -9.774 5.412 1.00 86.25 167 GLY A C 1
ATOM 1302 O O . GLY A 1 167 ? 6.693 -9.899 6.282 1.00 86.25 167 GLY A O 1
ATOM 1303 N N . PHE A 1 168 ? 5.291 -10.791 4.737 1.00 86.75 168 PHE A N 1
ATOM 1304 C CA . PHE A 1 168 ? 5.584 -12.209 4.956 1.00 86.75 168 PHE A CA 1
ATOM 1305 C C . PHE A 1 168 ? 5.281 -12.648 6.401 1.00 86.75 168 PHE A C 1
ATOM 1307 O O . PHE A 1 168 ? 6.075 -13.321 7.060 1.00 86.75 168 PHE A O 1
ATOM 1314 N N . GLY A 1 169 ? 4.124 -12.221 6.908 1.00 87.50 169 GLY A N 1
ATOM 1315 C CA . GLY A 1 169 ? 3.691 -12.394 8.293 1.00 87.50 169 GLY A CA 1
ATOM 1316 C C . GLY A 1 169 ? 3.579 -11.054 9.016 1.00 87.50 169 GLY A C 1
ATOM 1317 O O . GLY A 1 169 ? 3.348 -10.010 8.404 1.00 87.50 169 GLY A O 1
ATOM 1318 N N . GLY A 1 170 ? 3.759 -11.072 10.336 1.00 88.88 170 GLY A N 1
ATOM 1319 C CA . GLY A 1 170 ? 3.665 -9.867 11.160 1.00 88.88 170 GLY A CA 1
ATOM 1320 C C . GLY A 1 170 ? 2.222 -9.492 11.482 1.00 88.88 170 GLY A C 1
ATOM 1321 O O . GLY A 1 170 ? 1.447 -10.352 11.903 1.00 88.88 170 GLY A O 1
ATOM 1322 N N . CYS A 1 171 ? 1.875 -8.213 11.340 1.00 91.12 171 CYS A N 1
ATOM 1323 C CA . CYS A 1 171 ? 0.602 -7.680 11.819 1.00 91.12 171 CYS A CA 1
ATOM 1324 C C . CYS A 1 171 ? -0.251 -7.082 10.699 1.00 91.12 171 CYS A C 1
ATOM 1326 O O . CYS A 1 171 ? 0.272 -6.608 9.687 1.00 91.12 171 CYS A O 1
ATOM 1328 N N . THR A 1 172 ? -1.555 -7.036 10.949 1.00 89.19 172 THR A N 1
ATOM 1329 C CA . THR A 1 172 ? -2.506 -6.122 10.305 1.00 89.19 172 THR A CA 1
ATOM 1330 C C . THR A 1 172 ? -2.854 -4.999 11.267 1.00 89.19 172 THR A C 1
ATOM 1332 O O . THR A 1 172 ? -3.118 -5.346 12.444 1.00 89.19 172 THR A O 1
#

Nearest PDB structures (foldseek):
  6zgv-assembly2_B  TM=9.516E-01  e=3.272E-13  Homo sapiens
  1wuu-assembly1_B  TM=9.502E-01  e=4.662E-13  Homo sapiens
  6q8z-assembly3_C  TM=9.502E-01  e=1.198E-12  Homo sapiens
  6q8z-assembly2_B  TM=9.461E-01  e=3.268E-12  Homo sapiens
  6q3w-assembly3_C  TM=9.450E-01  e=2.430E-11  Homo sapiens

Mean predicted aligned error: 5.8 Å

Radius of gyration: 16.76 Å; Cα contacts (8 Å, |Δi|>4): 251; chains: 1; bounding box: 37×34×50 Å

Sequence (172 aa):
DFQLILINYNLQKKCFFVNIISFPRNLTVQQIPFEAEGLAVLICNSNVKHELSSSEYPLRRKQCQQALQLMGLKSYREATERSLDALKGADEVLLKRARHVITEIKRTTEAADALRAGDFEEMGKLMAASHNSLRDDFEVSCHEVDILVEATLGAPGVLGTRMTGGGFGGCT